Protein AF-X1KEE5-F1 (afdb_monomer)

pLDDT: mean 83.68, std 14.82, range [43.5, 97.12]

Mean predicted aligned error: 8.54 Å

Foldseek 3Di:
DPDDDDDPVLCVVLDHFDPVPVDPSVVVSVVSSVVVVDDDDDDPPDDDDDDDPDDPVNVVVVVCVVDPDPDD

Sequence (72 aa):
GCNMALPKRVLFQVGLFDEKLMPGEDVELAYRIRKAGYKIKYAPYAPVVHQRKISFKTFLSRQMEEFPQPGI

Radius of gyration: 16.35 Å; Cα contacts (8 Å, |Δi|>4): 25; chains: 1; bounding box: 48×25×28 Å

Structure (mmCIF, N/CA/C/O backbone):
data_AF-X1KEE5-F1
#
_entry.id   AF-X1KEE5-F1
#
loop_
_atom_site.group_PDB
_atom_site.id
_atom_site.type_symbol
_atom_s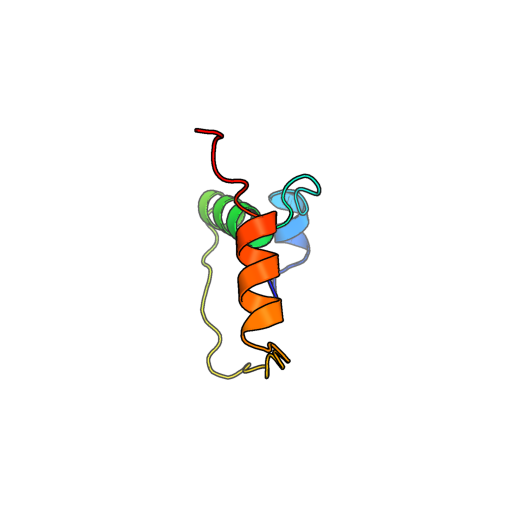ite.label_atom_id
_atom_site.label_alt_id
_atom_site.label_comp_id
_atom_site.label_asym_id
_atom_site.label_entity_id
_atom_site.label_seq_id
_atom_site.pdbx_PDB_ins_code
_atom_site.Cartn_x
_atom_site.Cartn_y
_atom_site.Cartn_z
_atom_site.occupancy
_atom_site.B_iso_or_equiv
_atom_site.auth_seq_id
_atom_site.auth_comp_id
_atom_site.auth_asym_id
_atom_site.auth_atom_id
_atom_site.pdbx_PDB_model_num
ATOM 1 N N . GLY A 1 1 ? 4.021 3.244 -5.573 1.00 61.78 1 GLY A N 1
ATOM 2 C CA . GLY A 1 1 ? 3.261 2.100 -6.143 1.00 61.78 1 GLY A CA 1
ATOM 3 C C . GLY A 1 1 ? 2.896 2.316 -7.602 1.00 61.78 1 GLY A C 1
ATOM 4 O O . GLY A 1 1 ? 2.498 3.414 -7.952 1.00 61.78 1 GLY A O 1
ATOM 5 N N . CYS A 1 2 ? 3.047 1.311 -8.475 1.00 69.25 2 CYS A N 1
ATOM 6 C CA . CYS A 1 2 ? 2.880 1.482 -9.937 1.00 69.25 2 CYS A CA 1
ATOM 7 C C . CYS A 1 2 ? 1.708 0.706 -10.574 1.00 69.25 2 CYS A C 1
ATOM 9 O O . CYS A 1 2 ? 1.538 0.783 -11.786 1.00 69.25 2 CYS A O 1
ATOM 11 N N . ASN A 1 3 ? 0.901 -0.037 -9.805 1.00 90.25 3 ASN A N 1
ATOM 12 C CA . ASN A 1 3 ? -0.271 -0.749 -10.339 1.00 90.25 3 ASN A CA 1
ATOM 13 C C . ASN A 1 3 ? -1.310 -1.049 -9.247 1.00 90.25 3 ASN A C 1
ATOM 15 O O . ASN A 1 3 ? -1.424 -2.179 -8.771 1.00 90.25 3 ASN A O 1
ATOM 19 N N . MET A 1 4 ? -2.018 -0.021 -8.781 1.00 92.00 4 MET A N 1
ATOM 20 C CA . MET A 1 4 ? -3.030 -0.155 -7.732 1.00 92.00 4 MET A CA 1
ATOM 21 C C . MET A 1 4 ? -4.294 0.607 -8.113 1.00 92.00 4 MET A C 1
ATOM 23 O O . MET A 1 4 ? -4.225 1.728 -8.608 1.00 92.00 4 MET A O 1
ATOM 27 N N . ALA A 1 5 ? -5.447 0.010 -7.826 1.00 93.56 5 ALA A N 1
ATOM 28 C CA . ALA A 1 5 ? -6.746 0.657 -7.926 1.00 93.56 5 ALA A CA 1
ATOM 29 C C . ALA A 1 5 ? -7.456 0.560 -6.575 1.00 93.56 5 ALA A C 1
ATOM 31 O O . ALA A 1 5 ? -7.465 -0.495 -5.938 1.00 93.56 5 ALA A O 1
ATOM 32 N N . LEU A 1 6 ? -8.053 1.666 -6.136 1.00 93.81 6 LEU A N 1
ATOM 33 C CA . LEU A 1 6 ? -8.771 1.755 -4.873 1.00 93.81 6 LEU A CA 1
ATOM 34 C C . LEU A 1 6 ? -9.994 2.671 -5.009 1.00 93.81 6 LEU A C 1
ATOM 36 O O . LEU A 1 6 ? -9.952 3.642 -5.767 1.00 93.81 6 LEU A O 1
ATOM 40 N N . PRO A 1 7 ? -11.090 2.406 -4.277 1.00 95.38 7 PRO A N 1
ATOM 41 C CA . PRO A 1 7 ? -12.244 3.292 -4.291 1.00 95.38 7 PRO A CA 1
ATOM 42 C C . PRO A 1 7 ? -11.890 4.658 -3.699 1.00 95.38 7 PRO A C 1
ATOM 44 O O . PRO A 1 7 ? -11.336 4.729 -2.601 1.00 95.38 7 PRO A O 1
ATOM 47 N N . LYS A 1 8 ? -12.323 5.739 -4.360 1.00 96.19 8 LYS A N 1
ATOM 48 C CA . LYS A 1 8 ? -12.136 7.120 -3.884 1.00 96.19 8 LYS A CA 1
ATOM 49 C C . LYS A 1 8 ? -12.546 7.270 -2.414 1.00 96.19 8 LYS A C 1
ATOM 51 O O . LYS A 1 8 ? -11.767 7.758 -1.608 1.00 96.19 8 LYS A O 1
ATOM 56 N N . ARG A 1 9 ? -13.720 6.750 -2.037 1.00 96.88 9 ARG A N 1
ATOM 57 C CA . ARG A 1 9 ? -14.227 6.803 -0.652 1.00 96.88 9 ARG A CA 1
ATOM 58 C C . ARG A 1 9 ? -13.266 6.220 0.390 1.00 96.88 9 ARG A C 1
ATOM 60 O O . ARG A 1 9 ? -13.198 6.742 1.491 1.00 96.88 9 ARG A O 1
ATOM 67 N N . VAL A 1 10 ? -12.531 5.157 0.047 1.00 96.12 10 VAL A N 1
ATOM 68 C CA . VAL A 1 10 ? -11.584 4.516 0.969 1.00 96.12 10 VAL A CA 1
ATOM 69 C C . VAL A 1 10 ? -10.387 5.430 1.178 1.00 96.12 10 VAL A C 1
ATOM 71 O O . VAL A 1 10 ? -10.002 5.646 2.319 1.00 96.12 10 VAL A O 1
ATOM 74 N N . LEU A 1 11 ? -9.865 6.028 0.103 1.00 95.62 11 LEU A N 1
ATOM 75 C CA . LEU A 1 11 ? -8.754 6.977 0.175 1.00 95.62 11 LEU A CA 1
ATOM 76 C C . LEU A 1 11 ? -9.094 8.198 1.048 1.00 95.62 11 LEU A C 1
ATOM 78 O O . LEU A 1 11 ? -8.311 8.569 1.913 1.00 95.62 11 LEU A O 1
ATOM 82 N N . PHE A 1 12 ? -10.287 8.780 0.891 1.00 96.31 12 PHE A N 1
ATOM 83 C CA . PHE A 1 12 ? -10.726 9.890 1.750 1.00 96.31 12 PHE A CA 1
ATOM 84 C C . PHE A 1 12 ? -10.985 9.464 3.200 1.00 96.31 12 PHE A C 1
ATOM 86 O O . PHE A 1 12 ? -10.779 10.262 4.107 1.00 96.31 12 PHE A O 1
ATOM 93 N N . GLN A 1 13 ? -11.408 8.219 3.431 1.00 96.75 13 GLN A N 1
ATOM 94 C CA . GLN A 1 13 ? -11.639 7.697 4.778 1.00 96.75 13 GLN A CA 1
ATOM 95 C C . GLN A 1 13 ? -10.330 7.474 5.545 1.00 96.75 13 GLN A C 1
ATOM 97 O O . GLN A 1 13 ? -10.258 7.803 6.725 1.00 96.75 13 GLN A O 1
ATOM 102 N N . VAL A 1 14 ? -9.318 6.869 4.912 1.00 96.19 14 VAL A N 1
ATOM 103 C CA . VAL A 1 14 ? -8.065 6.526 5.604 1.00 96.19 14 VAL A CA 1
ATOM 104 C C . VAL A 1 14 ? -7.058 7.673 5.631 1.00 96.19 14 VAL A C 1
ATOM 106 O O . VAL A 1 14 ? -6.091 7.591 6.386 1.00 96.19 14 VAL A O 1
ATOM 109 N N . GLY A 1 15 ? -7.288 8.722 4.837 1.00 94.50 15 GLY A N 1
ATOM 110 C CA . GLY A 1 15 ? -6.358 9.820 4.576 1.00 94.50 15 GLY A CA 1
ATOM 111 C C . GLY A 1 15 ? -5.595 9.607 3.265 1.00 94.50 15 GLY A C 1
ATOM 112 O O . GLY A 1 15 ? -5.366 8.471 2.850 1.00 94.50 15 GLY A O 1
ATOM 113 N N . LEU A 1 16 ? -5.190 10.700 2.618 1.00 94.62 16 LEU A N 1
ATOM 114 C CA . LEU A 1 16 ? -4.428 10.677 1.363 1.00 94.62 16 LEU A CA 1
ATOM 115 C C . LEU A 1 16 ? -3.024 10.052 1.552 1.00 94.62 16 LEU A C 1
ATOM 117 O O . LEU A 1 16 ? -2.720 9.467 2.595 1.00 94.62 16 LEU A O 1
ATOM 121 N N . PHE A 1 17 ? -2.171 10.136 0.533 1.00 94.00 17 PHE A N 1
ATOM 122 C CA . PHE A 1 17 ? -0.763 9.747 0.652 1.00 94.00 17 PHE A CA 1
ATOM 123 C C . PHE A 1 17 ? -0.019 10.677 1.618 1.00 94.00 17 PHE A C 1
ATOM 125 O O . PHE A 1 17 ? -0.349 11.858 1.709 1.00 94.00 17 PHE A O 1
ATOM 132 N N . ASP A 1 18 ? 0.976 10.141 2.328 1.00 91.94 18 ASP A N 1
ATOM 133 C CA . ASP A 1 18 ? 1.901 10.957 3.113 1.00 91.94 18 ASP A CA 1
ATOM 134 C C . ASP A 1 18 ? 3.033 11.450 2.206 1.00 91.94 18 ASP A C 1
ATOM 136 O O . ASP A 1 18 ? 3.870 10.670 1.756 1.00 91.94 18 ASP A O 1
ATOM 140 N N . GLU A 1 19 ? 3.052 12.753 1.937 1.00 91.56 19 GLU A N 1
ATOM 141 C CA . GLU A 1 19 ? 4.047 13.398 1.072 1.00 91.56 19 GLU A CA 1
ATOM 142 C C . GLU A 1 19 ? 5.462 13.403 1.675 1.00 91.56 19 GLU A C 1
ATOM 144 O O . GLU A 1 19 ? 6.429 13.697 0.976 1.00 91.56 19 GLU A O 1
ATOM 149 N N . LYS A 1 20 ? 5.612 13.060 2.963 1.00 91.88 20 LYS A N 1
ATOM 150 C CA . LYS A 1 20 ? 6.923 12.958 3.623 1.00 91.88 20 LYS A CA 1
ATOM 151 C C . LYS A 1 20 ? 7.635 11.636 3.341 1.00 91.88 20 LYS A C 1
ATOM 153 O O . LYS A 1 20 ? 8.828 11.531 3.615 1.00 91.88 20 LYS A O 1
ATOM 158 N N . LEU A 1 21 ? 6.921 10.627 2.839 1.00 84.62 21 LEU A N 1
ATOM 159 C CA . LEU A 1 21 ? 7.460 9.294 2.583 1.00 84.62 21 LEU A CA 1
ATOM 160 C C . LEU A 1 21 ? 7.709 9.118 1.086 1.00 84.62 21 LEU A C 1
ATOM 162 O O . LEU A 1 21 ? 6.820 8.735 0.343 1.00 84.62 21 LEU A O 1
ATOM 166 N N . MET A 1 22 ? 8.932 9.382 0.635 1.00 83.06 22 MET A N 1
ATOM 167 C CA . MET A 1 22 ? 9.374 9.048 -0.720 1.00 83.06 22 MET A CA 1
ATOM 168 C C . MET A 1 22 ? 10.760 8.397 -0.630 1.00 83.06 22 MET A C 1
ATOM 170 O O . MET A 1 22 ? 11.736 9.127 -0.450 1.00 83.06 22 MET A O 1
ATOM 174 N N . PRO A 1 23 ? 10.879 7.057 -0.744 1.00 83.38 23 PRO A N 1
ATOM 175 C CA . PRO A 1 23 ? 9.837 6.062 -1.046 1.00 83.38 23 PRO A CA 1
ATOM 176 C C . PRO A 1 23 ? 9.077 5.534 0.189 1.00 83.38 23 PRO A C 1
ATOM 178 O O . PRO A 1 23 ? 9.556 5.607 1.318 1.00 83.38 23 PRO A O 1
ATOM 181 N N . GLY A 1 24 ? 7.928 4.894 -0.044 1.00 87.19 24 GLY A N 1
ATOM 182 C CA . GLY A 1 24 ? 7.222 4.065 0.948 1.00 87.19 24 GLY A CA 1
ATOM 183 C C . GLY A 1 24 ? 5.805 4.531 1.278 1.00 87.19 24 GLY A C 1
ATOM 184 O O . GLY A 1 24 ? 5.110 3.886 2.069 1.00 87.19 24 GLY A O 1
ATOM 185 N N . GLU A 1 25 ? 5.351 5.611 0.642 1.00 93.00 25 GLU A N 1
ATOM 186 C CA . GLU A 1 25 ? 4.003 6.160 0.766 1.00 93.00 25 GLU A CA 1
ATOM 187 C C . GLU A 1 25 ? 2.903 5.139 0.452 1.00 93.00 25 GLU A C 1
ATOM 189 O O . GLU A 1 25 ? 1.834 5.139 1.064 1.00 93.00 25 GLU A O 1
ATOM 194 N N . ASP A 1 26 ? 3.154 4.239 -0.500 1.00 92.19 26 ASP A N 1
ATOM 195 C CA . ASP A 1 26 ? 2.199 3.222 -0.928 1.00 92.19 26 ASP A CA 1
ATOM 196 C C . ASP A 1 26 ? 2.058 2.076 0.080 1.00 92.19 26 ASP A C 1
ATOM 198 O O . ASP A 1 26 ? 0.947 1.587 0.308 1.00 92.19 26 ASP A O 1
ATOM 202 N N . VAL A 1 27 ? 3.162 1.669 0.710 1.00 93.06 27 VAL A N 1
ATOM 203 C CA . VAL A 1 27 ? 3.180 0.656 1.773 1.00 93.06 27 VAL A CA 1
ATOM 204 C C . VAL A 1 27 ? 2.481 1.181 3.025 1.00 93.06 27 VAL A C 1
ATOM 206 O O . VAL A 1 27 ? 1.655 0.473 3.607 1.00 93.06 27 VAL A O 1
ATOM 209 N N . GLU A 1 28 ? 2.762 2.426 3.413 1.00 95.19 28 GLU A N 1
ATOM 210 C CA . GLU A 1 28 ? 2.112 3.081 4.553 1.00 95.19 28 GLU A CA 1
ATOM 211 C C . GLU A 1 28 ? 0.596 3.210 4.324 1.00 95.19 28 GLU A C 1
ATOM 213 O O . GLU A 1 28 ? -0.205 2.775 5.161 1.00 95.19 28 GLU A O 1
ATOM 218 N N . LEU A 1 29 ? 0.175 3.674 3.141 1.00 94.88 29 LEU A N 1
ATOM 219 C CA . LEU A 1 29 ? -1.244 3.753 2.793 1.00 94.88 29 LEU A CA 1
ATOM 220 C C . LEU A 1 29 ? -1.914 2.367 2.819 1.00 94.88 29 LEU A C 1
ATOM 222 O O . LEU A 1 29 ? -3.015 2.211 3.355 1.00 94.88 29 LEU A O 1
ATOM 226 N N . ALA A 1 30 ? -1.257 1.335 2.278 1.00 94.62 30 ALA A N 1
ATOM 227 C CA . ALA A 1 30 ? -1.763 -0.038 2.312 1.00 94.62 30 ALA A CA 1
ATOM 228 C C . ALA A 1 30 ? -1.931 -0.563 3.750 1.00 94.62 30 ALA A C 1
ATOM 230 O O . ALA A 1 30 ? -2.906 -1.266 4.044 1.00 94.62 30 ALA A O 1
ATOM 231 N N . TYR A 1 31 ? -1.024 -0.193 4.660 1.00 95.62 31 TYR A N 1
ATOM 232 C CA . TYR A 1 31 ? -1.142 -0.499 6.084 1.00 95.62 31 TYR A CA 1
ATOM 233 C C . TYR A 1 31 ? -2.390 0.152 6.699 1.00 95.62 31 TYR A C 1
ATOM 235 O O . TYR A 1 31 ? -3.195 -0.553 7.319 1.00 95.62 31 TYR A O 1
ATOM 243 N N . ARG A 1 32 ? -2.625 1.453 6.461 1.00 96.94 32 ARG A N 1
ATOM 244 C CA . ARG A 1 32 ? -3.837 2.151 6.938 1.00 96.94 32 ARG A CA 1
ATOM 245 C C . ARG A 1 32 ? -5.125 1.545 6.383 1.00 96.94 32 ARG A C 1
ATOM 247 O O . ARG A 1 32 ? -6.069 1.320 7.140 1.00 96.94 32 ARG A O 1
ATOM 254 N N . ILE A 1 33 ? -5.151 1.203 5.093 1.00 97.12 33 ILE A N 1
ATOM 255 C CA . ILE A 1 33 ? -6.297 0.540 4.446 1.00 97.12 33 ILE A CA 1
ATOM 256 C C . ILE A 1 33 ? -6.613 -0.802 5.119 1.00 97.12 33 ILE A C 1
ATOM 258 O O . ILE A 1 33 ? -7.774 -1.072 5.435 1.00 97.12 33 ILE A O 1
ATOM 262 N N . ARG A 1 34 ? -5.593 -1.627 5.396 1.00 96.62 34 ARG A N 1
ATOM 263 C CA . ARG A 1 34 ? -5.780 -2.899 6.116 1.00 96.62 34 ARG A CA 1
ATOM 264 C C . ARG A 1 34 ? -6.264 -2.683 7.546 1.00 96.62 34 ARG A C 1
ATOM 266 O O . ARG A 1 34 ? -7.168 -3.391 7.985 1.00 96.62 34 ARG A O 1
ATOM 273 N N . LYS A 1 35 ? -5.701 -1.703 8.260 1.00 97.06 35 LYS A N 1
ATOM 274 C CA . LYS A 1 35 ? -6.098 -1.364 9.636 1.00 97.06 35 LYS A CA 1
ATOM 275 C C . LYS A 1 35 ? -7.554 -0.888 9.720 1.00 97.06 35 LYS A C 1
ATOM 277 O O . LYS A 1 35 ? -8.228 -1.187 10.697 1.00 97.06 35 LYS A O 1
ATOM 282 N N . ALA A 1 36 ? -8.060 -0.231 8.674 1.00 96.38 36 ALA A N 1
ATOM 283 C CA . ALA A 1 36 ? -9.464 0.165 8.541 1.00 96.38 36 ALA A CA 1
ATOM 284 C C . ALA A 1 36 ? -10.424 -0.993 8.174 1.00 96.38 36 ALA A C 1
ATOM 286 O O . ALA A 1 36 ? -11.607 -0.756 7.936 1.00 96.38 36 ALA A O 1
ATOM 287 N N . GLY A 1 37 ? -9.938 -2.241 8.116 1.00 97.12 37 GLY A N 1
ATOM 288 C CA . GLY A 1 37 ? -10.752 -3.442 7.886 1.00 97.12 37 GLY A CA 1
ATOM 289 C C . 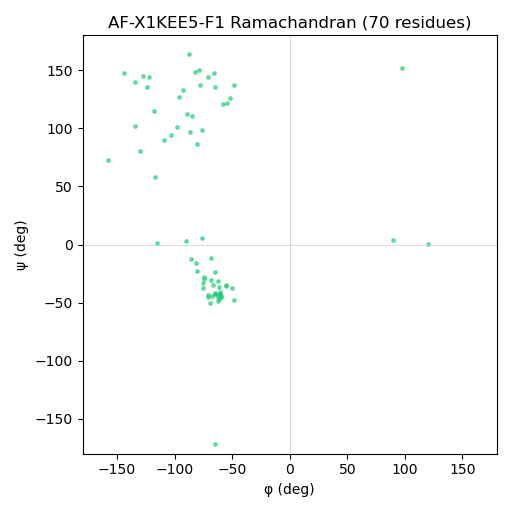GLY A 1 37 ? -10.937 -3.828 6.415 1.00 97.12 37 GLY A C 1
ATOM 290 O O . GLY A 1 37 ? -11.645 -4.791 6.113 1.00 97.12 37 GLY A O 1
ATOM 291 N N . TYR A 1 38 ? -10.298 -3.119 5.482 1.00 97.06 38 TYR A N 1
ATOM 292 C CA . TYR A 1 38 ? -10.375 -3.448 4.062 1.00 97.06 38 TYR A CA 1
ATOM 293 C C . TYR A 1 38 ? -9.396 -4.561 3.678 1.00 97.06 38 TYR A C 1
ATOM 295 O O . TYR A 1 38 ? -8.293 -4.690 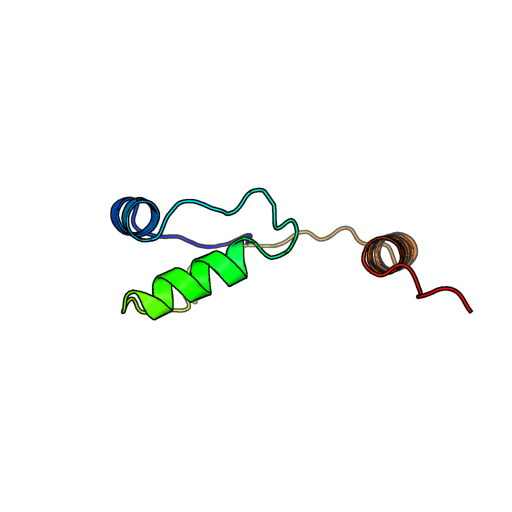4.212 1.00 97.06 38 TYR A O 1
ATOM 303 N N . LYS A 1 39 ? -9.793 -5.365 2.687 1.00 96.25 39 LYS A N 1
ATOM 304 C CA . LYS A 1 39 ? -8.943 -6.404 2.101 1.00 96.25 39 LYS A CA 1
ATOM 305 C C . LYS A 1 39 ? -8.212 -5.850 0.885 1.00 96.25 39 LYS A C 1
ATOM 307 O O . LYS A 1 39 ? -8.837 -5.284 -0.006 1.00 96.25 39 LYS A O 1
ATOM 312 N N . ILE A 1 40 ? -6.910 -6.098 0.823 1.00 94.50 40 ILE A N 1
ATOM 313 C CA . ILE A 1 40 ? -6.095 -5.865 -0.370 1.00 94.50 40 ILE A CA 1
ATOM 314 C C . ILE A 1 40 ? -6.000 -7.194 -1.116 1.00 94.50 40 ILE A C 1
ATOM 316 O O . ILE A 1 40 ? -5.666 -8.216 -0.515 1.00 94.50 40 ILE A O 1
ATOM 320 N N . LYS A 1 41 ? -6.339 -7.196 -2.407 1.00 94.81 41 LYS A N 1
ATOM 321 C CA . LYS A 1 41 ? -6.312 -8.391 -3.258 1.00 94.81 41 LYS A CA 1
ATOM 322 C C . LYS A 1 41 ? -5.409 -8.161 -4.460 1.00 94.81 41 LYS A C 1
ATOM 324 O O . LYS A 1 41 ? -5.375 -7.065 -5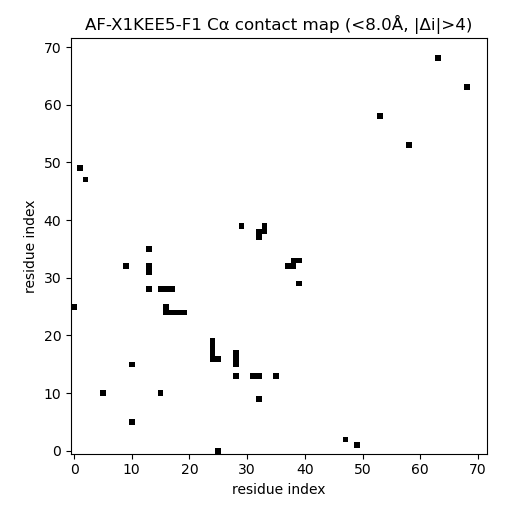.011 1.00 94.81 41 LYS A O 1
ATOM 329 N N . TYR A 1 42 ? -4.723 -9.218 -4.871 1.00 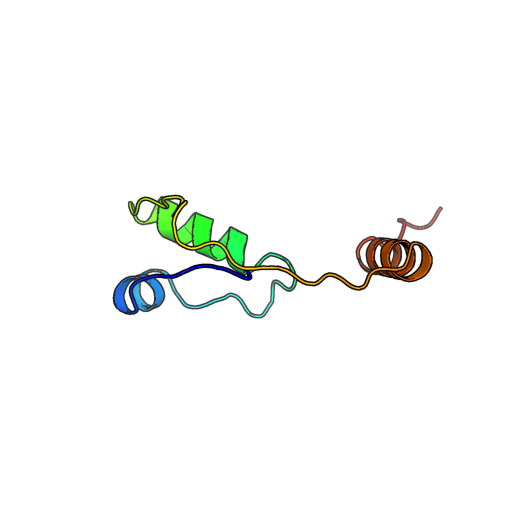93.94 42 TYR A N 1
ATOM 330 C CA . TYR A 1 42 ? -3.960 -9.244 -6.110 1.00 93.94 42 TYR A CA 1
ATOM 331 C C . TYR A 1 42 ? -4.896 -9.443 -7.312 1.00 93.94 42 TYR A C 1
ATOM 333 O O . TYR A 1 42 ? -5.814 -10.262 -7.248 1.00 93.94 42 TYR A O 1
ATOM 341 N N . ALA A 1 43 ? -4.664 -8.696 -8.394 1.00 94.25 43 ALA A N 1
ATOM 342 C CA . ALA A 1 43 ? -5.433 -8.769 -9.635 1.00 94.25 43 ALA A CA 1
ATOM 343 C C . ALA A 1 43 ? -4.578 -9.415 -10.748 1.00 94.25 43 ALA A C 1
ATOM 345 O O . ALA A 1 43 ? -3.878 -8.695 -11.461 1.00 94.25 43 ALA A O 1
ATOM 346 N N . PRO A 1 44 ? -4.614 -10.754 -10.921 1.00 93.44 44 PRO A N 1
ATOM 347 C CA . PRO A 1 44 ? -3.738 -11.455 -11.871 1.00 93.44 44 PRO A CA 1
ATOM 348 C C . PRO A 1 44 ? -4.006 -11.085 -13.337 1.00 93.44 44 PRO A C 1
ATOM 350 O O . PRO A 1 44 ? -3.118 -11.196 -14.174 1.00 93.44 44 PRO A O 1
ATOM 353 N N . TYR A 1 45 ? -5.215 -10.610 -13.647 1.00 95.38 45 TYR A N 1
ATOM 354 C CA . TYR A 1 45 ? -5.641 -10.247 -15.002 1.00 95.38 45 TYR A CA 1
ATOM 355 C C . TYR A 1 45 ? -5.363 -8.783 -15.377 1.00 95.38 45 TYR A C 1
ATOM 357 O O . TYR A 1 45 ? -5.727 -8.362 -16.470 1.00 95.38 45 TYR A O 1
ATOM 365 N N . ALA A 1 46 ? -4.723 -8.006 -14.496 1.00 91.62 46 ALA A N 1
ATOM 366 C CA . ALA A 1 46 ? -4.344 -6.616 -14.754 1.00 91.62 46 ALA A CA 1
ATOM 367 C C . ALA A 1 46 ? -2.812 -6.424 -14.719 1.00 91.62 46 ALA A C 1
ATOM 369 O O . ALA A 1 46 ? -2.307 -5.658 -13.889 1.00 91.62 46 ALA A O 1
ATOM 370 N N . PRO A 1 47 ? -2.036 -7.136 -15.561 1.00 91.31 47 PRO A N 1
ATOM 371 C CA . PRO A 1 47 ? -0.592 -6.959 -15.605 1.00 91.31 47 PRO A CA 1
ATOM 372 C C . PRO A 1 47 ? -0.225 -5.612 -16.238 1.00 91.31 47 PRO A C 1
ATOM 374 O O . PRO A 1 47 ? -0.847 -5.165 -17.200 1.00 91.31 47 PRO A O 1
ATOM 377 N N . VAL A 1 48 ? 0.840 -4.993 -15.730 1.00 90.31 48 VAL A N 1
ATOM 378 C CA . VAL A 1 48 ? 1.484 -3.833 -16.359 1.00 90.31 48 VAL A CA 1
ATOM 379 C C . VAL A 1 48 ? 2.974 -4.104 -16.520 1.00 90.31 48 VAL A C 1
ATOM 381 O O . VAL A 1 48 ? 3.593 -4.750 -15.672 1.00 90.31 48 VAL A O 1
ATOM 384 N N . VAL A 1 49 ? 3.562 -3.605 -17.606 1.00 87.94 49 VAL A N 1
ATOM 385 C CA . VAL A 1 49 ? 4.996 -3.757 -17.871 1.00 87.94 49 VAL A CA 1
ATOM 386 C C . VAL A 1 49 ? 5.746 -2.594 -17.236 1.00 87.94 49 VAL A C 1
ATOM 388 O O . VAL A 1 49 ? 5.644 -1.453 -17.682 1.00 87.94 49 VAL A O 1
ATOM 391 N N . HIS 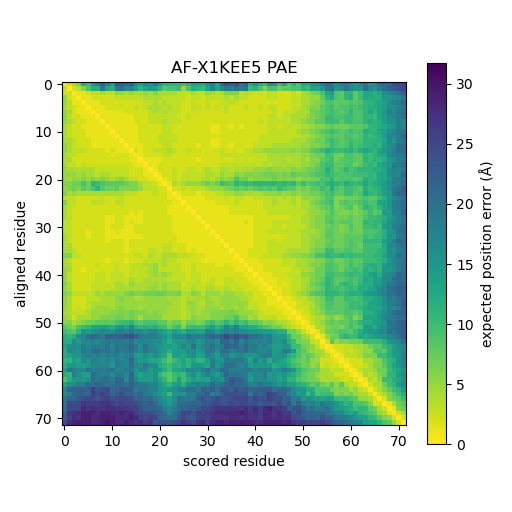A 1 50 ? 6.535 -2.883 -16.204 1.00 84.12 50 HIS A N 1
ATOM 392 C CA . HIS A 1 50 ? 7.410 -1.891 -15.591 1.00 84.12 50 HIS A CA 1
ATOM 393 C C . HIS A 1 50 ? 8.754 -1.841 -16.333 1.00 84.12 50 HIS A C 1
ATOM 395 O O . HIS A 1 50 ? 9.649 -2.649 -16.084 1.00 84.12 50 HIS A O 1
ATOM 401 N N . GLN A 1 51 ? 8.901 -0.900 -17.269 1.00 80.00 51 GLN A N 1
ATOM 402 C CA . GLN A 1 51 ? 10.143 -0.730 -18.027 1.00 80.00 51 GLN A CA 1
ATOM 403 C C . GLN A 1 51 ? 11.216 -0.045 -17.175 1.00 80.00 51 GLN A C 1
ATOM 405 O O . GLN A 1 51 ? 11.259 1.178 -17.047 1.00 80.00 51 GLN A O 1
ATOM 410 N N . ARG A 1 52 ? 12.122 -0.840 -16.608 1.00 69.31 52 ARG A N 1
ATOM 411 C CA . ARG A 1 52 ? 13.273 -0.345 -15.849 1.00 69.31 52 ARG A CA 1
ATOM 412 C C . ARG A 1 52 ? 14.516 -0.334 -16.740 1.00 69.31 52 ARG A C 1
ATOM 414 O O . ARG A 1 52 ? 15.148 -1.362 -16.949 1.00 69.31 52 ARG A O 1
ATOM 421 N N . LYS A 1 53 ? 14.888 0.841 -17.258 1.00 63.62 53 LYS A N 1
ATOM 422 C CA . LYS A 1 53 ? 16.208 1.055 -17.876 1.00 63.62 53 LYS A CA 1
ATOM 423 C C . LYS A 1 53 ? 17.224 1.293 -16.762 1.00 63.62 53 LYS A C 1
ATOM 425 O O . LYS A 1 53 ? 17.443 2.431 -16.358 1.00 63.62 53 LYS A O 1
ATOM 430 N N . ILE A 1 54 ? 17.787 0.221 -16.216 1.00 68.44 54 ILE A N 1
ATOM 431 C CA . ILE A 1 54 ? 18.814 0.311 -15.173 1.00 68.44 54 ILE A CA 1
ATOM 432 C C . ILE A 1 54 ? 20.096 -0.306 -15.713 1.00 68.44 54 ILE A C 1
ATOM 434 O O . ILE A 1 54 ? 20.148 -1.496 -16.000 1.00 68.44 54 ILE A O 1
ATOM 438 N N . SER A 1 55 ? 21.128 0.519 -15.864 1.00 73.75 55 SER A N 1
ATOM 439 C CA . SER A 1 55 ? 22.502 0.029 -15.932 1.00 73.75 55 SER A CA 1
ATOM 440 C C . SER A 1 55 ? 22.974 -0.275 -14.510 1.00 73.75 55 SER A C 1
ATOM 442 O O . SER A 1 55 ? 22.544 0.393 -13.566 1.00 73.75 55 SER A O 1
ATOM 444 N N . PHE A 1 56 ? 23.881 -1.240 -14.346 1.00 70.38 56 PHE A N 1
ATOM 445 C CA . PHE A 1 56 ? 24.468 -1.607 -13.049 1.00 70.38 56 PHE A CA 1
ATOM 446 C C . PHE A 1 56 ? 24.990 -0.376 -12.285 1.00 70.38 56 PHE A C 1
ATOM 448 O O . PHE A 1 56 ? 24.790 -0.246 -11.080 1.00 70.38 56 PHE A O 1
ATOM 455 N N . LYS A 1 57 ? 25.559 0.595 -13.015 1.00 70.38 57 LYS A N 1
ATOM 456 C CA . LYS A 1 57 ? 26.052 1.866 -12.465 1.00 70.38 57 LYS A CA 1
ATOM 457 C C . LYS A 1 57 ? 24.933 2.737 -11.879 1.00 70.38 57 LYS A C 1
ATOM 459 O O . LYS A 1 57 ? 25.111 3.311 -10.811 1.00 70.38 57 LYS A O 1
ATOM 464 N N . THR A 1 58 ? 23.785 2.820 -12.556 1.00 68.12 58 THR A N 1
ATOM 465 C CA . THR A 1 58 ? 22.602 3.601 -12.137 1.00 68.12 58 THR A CA 1
ATOM 466 C C . THR A 1 58 ? 21.843 2.928 -10.992 1.00 68.12 58 THR A C 1
ATOM 468 O O . THR A 1 58 ? 21.195 3.602 -10.198 1.00 68.12 58 THR A O 1
ATOM 471 N N . PHE A 1 59 ? 21.912 1.598 -10.903 1.00 71.38 59 PHE A N 1
ATOM 472 C CA . PHE A 1 59 ? 21.353 0.845 -9.783 1.00 71.38 59 PHE A CA 1
ATOM 473 C C . PHE A 1 59 ? 22.146 1.099 -8.492 1.00 71.38 59 PHE A C 1
ATOM 475 O O . PHE A 1 59 ? 21.557 1.476 -7.483 1.00 71.38 59 PHE A O 1
ATOM 482 N N . LEU A 1 60 ? 23.478 0.967 -8.552 1.00 73.31 60 LEU A N 1
ATOM 483 C CA . LEU A 1 60 ? 24.360 1.182 -7.398 1.00 73.31 60 LEU A CA 1
ATOM 484 C C . LEU A 1 60 ? 24.307 2.618 -6.874 1.00 73.31 60 LEU A C 1
ATOM 486 O O . LEU A 1 60 ? 24.192 2.818 -5.672 1.00 73.31 60 LEU A O 1
ATOM 490 N N . SER A 1 61 ? 24.353 3.613 -7.761 1.00 70.06 61 SER A N 1
ATOM 491 C CA . SER A 1 61 ? 24.304 5.021 -7.340 1.00 70.06 61 SER A CA 1
ATOM 492 C C . SER A 1 61 ? 23.010 5.354 -6.593 1.00 70.06 61 SER A C 1
ATOM 494 O O . SER A 1 61 ? 23.0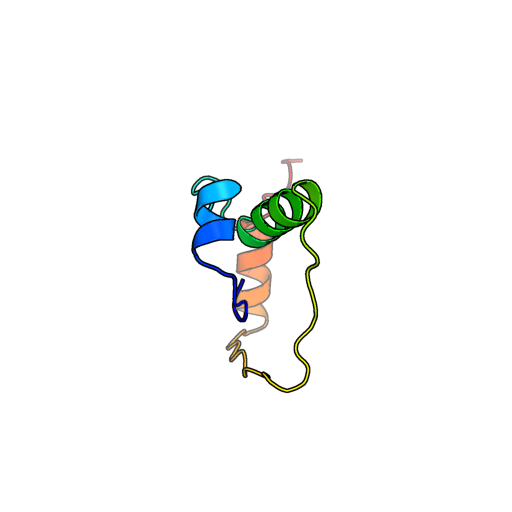77 5.983 -5.545 1.00 70.06 61 SER A O 1
ATOM 496 N N . ARG A 1 62 ? 21.858 4.837 -7.044 1.00 67.62 62 ARG A N 1
ATOM 497 C CA . ARG A 1 62 ? 20.578 5.011 -6.339 1.00 67.62 62 ARG A CA 1
ATOM 498 C C . ARG A 1 62 ? 20.554 4.347 -4.964 1.00 67.62 62 ARG A C 1
ATOM 500 O O . ARG A 1 62 ? 20.095 4.969 -4.019 1.00 67.62 62 ARG A O 1
ATOM 507 N N . GLN A 1 63 ? 21.077 3.126 -4.830 1.00 67.38 63 GLN A N 1
ATOM 508 C CA . GLN A 1 63 ? 21.142 2.470 -3.517 1.00 67.38 63 GLN A CA 1
ATOM 509 C C . GLN A 1 63 ? 22.094 3.172 -2.541 1.00 67.38 63 GLN A C 1
ATOM 511 O O . GLN A 1 63 ? 21.817 3.198 -1.346 1.00 67.38 63 GLN A O 1
ATOM 516 N N . MET A 1 64 ? 23.206 3.730 -3.029 1.00 64.38 64 MET A N 1
ATOM 517 C CA . MET A 1 64 ? 24.167 4.443 -2.179 1.00 64.38 64 MET A CA 1
ATOM 518 C C . MET A 1 64 ? 23.663 5.823 -1.737 1.00 64.38 64 MET A C 1
ATOM 520 O O . MET A 1 64 ? 24.029 6.279 -0.660 1.00 64.38 64 MET A O 1
ATOM 524 N N . GLU A 1 65 ? 22.824 6.477 -2.541 1.00 61.56 65 GLU A N 1
ATOM 525 C CA . GLU A 1 65 ? 22.199 7.766 -2.210 1.00 61.56 65 GLU A CA 1
ATOM 526 C C . GLU A 1 65 ? 21.056 7.603 -1.187 1.00 61.56 65 GLU A C 1
ATOM 528 O O . GLU A 1 65 ? 20.862 8.453 -0.324 1.00 61.56 65 GLU A O 1
ATOM 533 N N . GLU A 1 66 ? 20.342 6.475 -1.241 1.00 59.25 66 GLU A N 1
ATOM 534 C CA . GLU A 1 66 ? 19.213 6.144 -0.358 1.00 59.25 66 GLU A CA 1
ATOM 535 C C . GLU A 1 66 ? 19.660 5.608 1.019 1.00 59.25 66 GLU A C 1
ATOM 537 O O . GLU A 1 66 ? 18.930 5.724 2.002 1.00 59.25 66 GLU A O 1
ATOM 542 N N . PHE A 1 67 ? 20.883 5.071 1.110 1.00 56.91 67 PHE A N 1
ATOM 543 C CA . PHE A 1 67 ? 21.519 4.615 2.349 1.00 56.91 67 PHE A CA 1
ATOM 544 C C . PHE A 1 67 ? 22.929 5.214 2.465 1.00 56.91 67 PHE A C 1
ATOM 546 O O . PHE A 1 67 ? 23.910 4.523 2.156 1.00 56.91 67 PHE A O 1
ATOM 553 N N . PRO A 1 68 ? 23.074 6.481 2.905 1.00 53.66 68 PRO A N 1
ATOM 554 C CA . PRO A 1 68 ? 24.387 7.011 3.235 1.00 53.66 68 PRO A CA 1
ATOM 555 C C . PRO A 1 68 ? 24.985 6.117 4.322 1.00 53.66 68 PRO A C 1
ATOM 557 O O . PRO A 1 68 ? 24.379 5.917 5.376 1.00 53.66 68 PRO A O 1
ATOM 560 N N . GLN A 1 69 ? 26.146 5.525 4.038 1.00 51.28 69 GLN A N 1
ATOM 561 C CA . GLN A 1 69 ? 26.876 4.731 5.023 1.00 51.28 69 GLN A CA 1
ATOM 562 C C . GLN A 1 69 ? 27.024 5.589 6.288 1.00 51.28 69 GLN A C 1
ATOM 564 O O . GLN A 1 69 ? 27.497 6.726 6.162 1.00 51.28 69 GLN A O 1
ATOM 56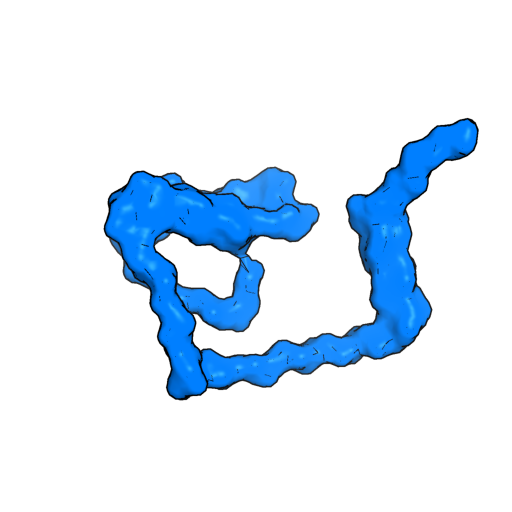9 N N . PRO A 1 70 ? 26.619 5.114 7.484 1.00 50.34 70 PRO A N 1
ATOM 570 C CA . PRO A 1 70 ? 27.006 5.798 8.705 1.00 50.34 70 PRO A CA 1
ATOM 571 C C . PRO A 1 70 ? 28.530 5.894 8.672 1.00 50.34 70 PRO A C 1
ATOM 573 O O . PRO A 1 70 ? 29.210 4.888 8.461 1.00 50.34 70 PRO A O 1
ATOM 576 N N . GLY A 1 71 ? 29.031 7.129 8.737 1.00 59.06 71 GLY A N 1
ATOM 577 C CA . GLY A 1 71 ? 30.458 7.411 8.669 1.00 59.06 71 GLY A CA 1
ATOM 578 C C . GLY A 1 71 ? 31.222 6.503 9.628 1.00 59.06 71 GLY A C 1
ATOM 579 O O . GLY A 1 71 ? 30.755 6.259 10.741 1.00 59.06 71 GLY A O 1
ATOM 580 N N . ILE A 1 72 ? 32.351 5.979 9.144 1.00 43.50 72 ILE A N 1
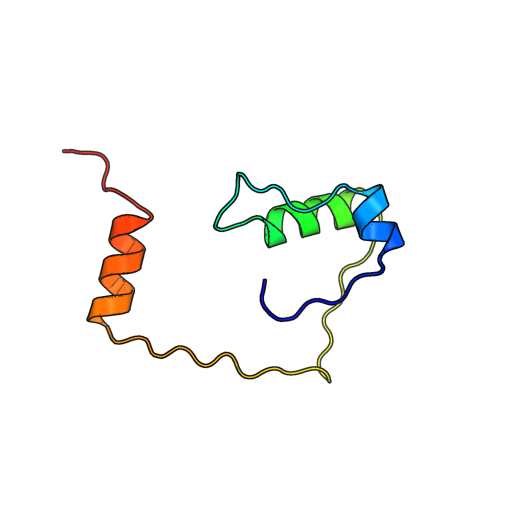ATOM 581 C CA . ILE A 1 72 ? 33.364 5.311 9.970 1.00 43.50 72 ILE A CA 1
ATOM 582 C C . ILE A 1 72 ? 33.756 6.237 11.122 1.00 43.50 72 ILE A C 1
ATOM 584 O O . ILE A 1 72 ? 33.965 7.441 10.842 1.00 43.50 72 ILE A O 1
#

Organism: NCBI:txid412755

Secondary structure (DSSP, 8-state):
--S----HHHHHHH----TT-TTTHHHHHHHHHHHTTPPP---TT----------HHHHHHHHHHHSPPPP-

InterPro domains:
  IPR029044 Nucleotide-diphospho-sugar transferases [G3DSA:3.90.550.10] (1-62)
  IPR029044 Nucleotide-diphospho-sugar transferases [SSF53448] (1-53)

Solvent-accessible surface area (backbone atoms only — not comparable to full-atom values): 4957 Å² total; per-residue (Å²): 124,93,86,84,86,76,61,68,70,55,42,69,70,67,47,73,76,51,90,88,39,83,82,56,28,50,60,54,47,52,49,46,43,44,73,74,71,49,85,89,79,88,63,86,90,67,81,79,87,83,88,75,90,68,52,74,69,61,50,50,52,52,55,48,69,77,49,66,73,80,77,130